Protein AF-A0A970BJQ5-F1 (afdb_monomer_lite)

Foldseek 3Di:
DPQVVPVVSVQVVLVVVCVVVVHDSVLSVLVVLQVVLLVQCCVDPQVVQKDWDDDVCCCPVPVNDDDRDRDTDIDGHDDPPDDPVNSVVVSVVSCVVVPPVPDDD

Radius of gyration: 15.43 Å; chains: 1; bounding box: 34×32×47 Å

Secondary structure (DSSP, 8-state):
--GGGSHHHHHHHHHHHHHHHTS-HHHHHHHHHHHHHHHHHHTSGGGGGEEEEHHHHHHHTT----S-----EEEEPPPTT--HHHHHHHHHHHHTTTTTS----

Sequence (105 aa):
MRLHENKLLFRQAIEFTAQEKQILTIYVEKDYWITYALYTIFKHEIGKEAIFKGGTALLKCHNLIQRFSEDIDLIVSRREGESNNQLTKQIKHRLSSVEWSIKID

Structure (mmCIF, N/CA/C/O backbone):
data_AF-A0A970BJQ5-F1
#
_entry.id   AF-A0A970BJQ5-F1
#
loop_
_atom_site.group_PDB
_atom_site.id
_atom_site.type_symbol
_atom_site.label_atom_id
_atom_site.label_alt_id
_atom_site.label_comp_id
_atom_site.label_asym_id
_atom_site.label_entity_id
_atom_site.label_seq_id
_atom_site.pdbx_PDB_ins_code
_atom_site.Cartn_x
_atom_site.Cartn_y
_atom_site.Cartn_z
_atom_site.occupancy
_atom_site.B_iso_or_equiv
_atom_site.auth_seq_id
_atom_site.auth_comp_id
_atom_site.auth_asym_id
_atom_site.auth_atom_id
_atom_site.pdbx_PDB_model_num
ATOM 1 N N . MET A 1 1 ? -7.146 -10.610 -5.144 1.00 67.06 1 MET A N 1
ATOM 2 C CA . MET A 1 1 ? -6.078 -11.552 -5.543 1.00 67.06 1 MET A CA 1
ATOM 3 C C . MET A 1 1 ? -4.806 -11.190 -4.788 1.00 67.06 1 MET A C 1
ATOM 5 O O . MET A 1 1 ? -4.495 -10.006 -4.726 1.00 67.06 1 MET A O 1
ATOM 9 N N . ARG A 1 2 ? -4.096 -12.157 -4.198 1.00 86.50 2 ARG A N 1
ATOM 10 C CA . ARG A 1 2 ? -2.807 -11.932 -3.521 1.00 86.50 2 ARG A CA 1
ATOM 11 C C . ARG A 1 2 ? -1.657 -12.337 -4.444 1.00 86.50 2 ARG A C 1
ATOM 13 O O . ARG A 1 2 ? -1.103 -13.419 -4.328 1.00 86.50 2 ARG A O 1
ATOM 20 N N . LEU A 1 3 ? -1.355 -11.479 -5.418 1.00 88.88 3 LEU A N 1
ATOM 21 C CA . LEU A 1 3 ? -0.359 -11.765 -6.461 1.00 88.88 3 LEU A CA 1
ATOM 22 C C . LEU A 1 3 ? 1.022 -12.133 -5.889 1.00 88.88 3 LEU A C 1
ATOM 24 O O . LEU A 1 3 ? 1.659 -13.049 -6.396 1.00 88.88 3 LEU A O 1
ATOM 28 N N . HIS A 1 4 ? 1.431 -11.480 -4.797 1.00 91.88 4 HIS A N 1
ATOM 29 C CA . HIS A 1 4 ? 2.701 -11.730 -4.106 1.00 91.88 4 HIS A CA 1
ATOM 30 C C . HIS A 1 4 ? 2.859 -13.149 -3.525 1.00 91.88 4 HIS A C 1
ATOM 32 O O . HIS A 1 4 ? 3.978 -13.542 -3.205 1.00 91.88 4 HIS A O 1
ATOM 38 N N . GLU A 1 5 ? 1.788 -13.942 -3.398 1.00 91.88 5 GLU A N 1
ATOM 39 C CA . GLU A 1 5 ? 1.890 -15.344 -2.957 1.00 91.88 5 GLU A CA 1
ATOM 40 C C . GLU A 1 5 ? 2.534 -16.240 -4.036 1.00 91.88 5 GLU A C 1
ATOM 42 O O . GLU A 1 5 ? 3.173 -17.240 -3.710 1.00 91.88 5 GLU A O 1
ATOM 47 N N . ASN A 1 6 ? 2.448 -15.861 -5.318 1.00 94.62 6 ASN A N 1
ATOM 48 C CA . ASN A 1 6 ? 3.167 -16.516 -6.411 1.00 94.62 6 ASN A CA 1
ATOM 49 C C . ASN A 1 6 ? 4.368 -15.657 -6.831 1.00 94.62 6 ASN A C 1
ATOM 51 O O . ASN A 1 6 ? 4.244 -14.776 -7.679 1.00 94.62 6 ASN A O 1
ATOM 55 N N . LYS A 1 7 ? 5.544 -15.933 -6.254 1.00 92.56 7 LYS A N 1
ATOM 56 C CA . LYS A 1 7 ? 6.765 -15.132 -6.464 1.00 92.56 7 LYS A CA 1
ATOM 57 C C . LYS A 1 7 ? 7.170 -14.992 -7.934 1.00 92.56 7 LYS A C 1
ATOM 59 O O . LYS A 1 7 ? 7.595 -13.914 -8.339 1.00 92.56 7 LYS A O 1
ATOM 64 N N . LEU A 1 8 ? 7.037 -16.064 -8.722 1.00 94.50 8 LEU A N 1
ATOM 65 C CA . LEU A 1 8 ? 7.397 -16.046 -10.141 1.00 94.50 8 LEU A CA 1
ATOM 66 C C . LEU A 1 8 ? 6.464 -15.117 -10.919 1.00 94.50 8 LEU A C 1
ATOM 68 O O . LEU A 1 8 ? 6.931 -14.201 -11.592 1.00 94.50 8 LEU A O 1
ATOM 72 N N . LEU A 1 9 ? 5.152 -15.316 -10.771 1.00 95.56 9 LEU A N 1
ATOM 73 C CA . LEU A 1 9 ? 4.155 -14.499 -11.460 1.00 95.56 9 LEU A CA 1
ATOM 74 C C . LEU A 1 9 ? 4.203 -13.037 -10.997 1.00 95.56 9 LEU A C 1
ATOM 76 O O . LEU A 1 9 ? 4.051 -12.132 -11.810 1.00 95.56 9 LEU A O 1
ATOM 80 N N . PHE A 1 10 ? 4.442 -12.797 -9.706 1.00 95.56 10 PHE A N 1
ATOM 81 C CA . PHE A 1 10 ? 4.583 -11.453 -9.151 1.00 95.56 10 PHE A CA 1
ATOM 82 C C . PHE A 1 10 ? 5.755 -10.703 -9.782 1.00 95.56 10 PHE A C 1
ATOM 84 O O . PHE A 1 10 ? 5.576 -9.590 -10.275 1.00 95.56 10 PHE A O 1
ATOM 91 N N . ARG A 1 11 ? 6.929 -11.343 -9.844 1.00 96.06 11 ARG A N 1
ATOM 92 C CA . ARG A 1 11 ? 8.115 -10.775 -10.488 1.00 96.06 11 ARG A CA 1
ATOM 93 C C . ARG A 1 11 ? 7.875 -10.490 -11.971 1.00 96.06 11 ARG A C 1
ATOM 95 O O . ARG A 1 11 ? 8.150 -9.384 -12.421 1.00 96.06 11 ARG A O 1
ATOM 102 N N . GLN A 1 12 ? 7.312 -11.450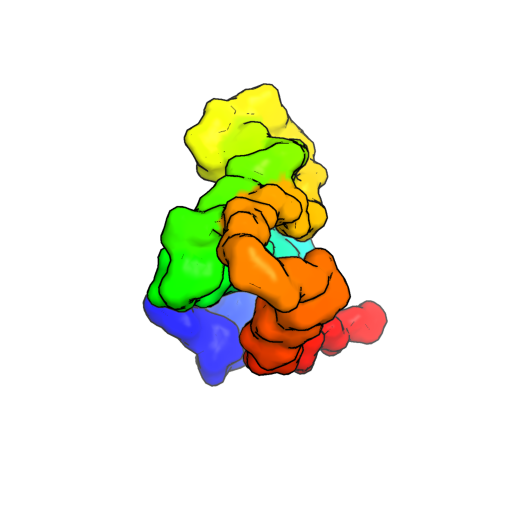 -12.704 1.00 97.50 12 GLN A N 1
ATOM 103 C CA . GLN A 1 12 ? 7.009 -11.286 -14.130 1.00 97.50 12 GLN A CA 1
ATOM 104 C C . GLN A 1 12 ? 6.016 -10.145 -14.381 1.00 97.50 12 GLN A C 1
ATOM 106 O O . GLN A 1 12 ? 6.203 -9.356 -15.304 1.00 97.50 12 GLN A O 1
ATOM 111 N N . ALA A 1 13 ? 4.983 -10.019 -13.545 1.00 97.12 13 ALA A N 1
ATOM 112 C CA . ALA A 1 13 ? 4.015 -8.934 -13.647 1.00 97.12 13 ALA A CA 1
ATOM 113 C C . ALA A 1 13 ? 4.655 -7.563 -13.375 1.00 97.12 13 ALA A C 1
ATOM 115 O O . ALA A 1 13 ? 4.347 -6.602 -14.083 1.00 97.12 13 ALA A O 1
ATOM 116 N N . ILE A 1 14 ? 5.554 -7.471 -12.386 1.00 97.56 14 ILE A N 1
ATOM 117 C CA . ILE A 1 14 ? 6.323 -6.251 -12.104 1.00 97.56 14 ILE A CA 1
ATOM 118 C C . ILE A 1 14 ? 7.192 -5.875 -13.307 1.00 97.56 14 ILE A C 1
ATOM 120 O O . ILE A 1 14 ? 7.122 -4.738 -13.765 1.00 97.56 14 ILE A O 1
ATOM 124 N N . GLU A 1 15 ? 7.979 -6.819 -13.829 1.00 98.12 15 GLU A N 1
ATOM 125 C CA . GLU A 1 15 ? 8.891 -6.599 -14.960 1.00 98.12 15 GLU A CA 1
ATOM 126 C C . GLU A 1 15 ? 8.127 -6.162 -16.220 1.00 98.12 15 GLU A C 1
ATOM 128 O O . GLU A 1 15 ? 8.459 -5.137 -16.817 1.00 98.12 15 GLU A O 1
ATOM 133 N N . PHE A 1 16 ? 7.049 -6.871 -16.571 1.00 98.25 16 PHE A N 1
ATOM 134 C CA . PHE A 1 16 ? 6.213 -6.542 -17.727 1.00 98.25 16 PHE A CA 1
ATOM 135 C C . PHE A 1 16 ? 5.568 -5.156 -17.594 1.00 98.25 16 PHE A C 1
ATOM 137 O O . PHE A 1 16 ? 5.643 -4.339 -18.510 1.00 98.25 16 PHE A O 1
ATOM 144 N N . THR A 1 17 ? 4.981 -4.856 -16.431 1.00 97.75 17 THR A N 1
ATOM 145 C CA . THR A 1 17 ? 4.327 -3.560 -16.190 1.00 97.75 17 THR A CA 1
ATOM 146 C C . THR A 1 17 ? 5.333 -2.413 -16.224 1.00 97.75 17 THR A C 1
ATOM 148 O O . THR A 1 17 ? 5.044 -1.362 -16.789 1.00 97.75 17 THR A O 1
ATOM 151 N N . ALA A 1 18 ? 6.517 -2.604 -15.638 1.00 97.94 18 ALA A N 1
ATOM 152 C CA . ALA A 1 18 ? 7.589 -1.614 -15.641 1.00 97.94 18 ALA A CA 1
ATOM 153 C C . ALA A 1 18 ? 8.054 -1.293 -17.068 1.00 97.94 18 ALA A C 1
ATOM 155 O O . ALA A 1 18 ? 8.189 -0.121 -17.419 1.00 97.94 18 ALA A O 1
ATOM 156 N N . GLN A 1 19 ? 8.216 -2.323 -17.905 1.00 98.25 19 GLN A N 1
ATOM 157 C CA . GLN A 1 19 ? 8.569 -2.173 -19.315 1.00 98.25 19 GLN A CA 1
ATOM 158 C C . GLN A 1 19 ? 7.477 -1.435 -20.104 1.00 98.25 19 GLN A C 1
ATOM 160 O O . GLN A 1 19 ? 7.777 -0.456 -20.785 1.00 98.25 19 GLN A O 1
ATOM 165 N N . GLU A 1 20 ? 6.216 -1.859 -19.984 1.00 98.31 20 GLU A N 1
ATOM 166 C CA . GLU A 1 20 ? 5.077 -1.234 -20.676 1.00 98.31 20 GLU A CA 1
ATOM 167 C C . GLU A 1 20 ? 4.873 0.231 -20.272 1.00 98.31 20 GLU A C 1
ATOM 169 O O . GLU A 1 20 ? 4.538 1.076 -21.101 1.00 98.31 20 GLU A O 1
ATOM 174 N N . LYS A 1 21 ? 5.071 0.547 -18.988 1.00 95.44 21 LYS A N 1
ATOM 175 C CA . LYS A 1 21 ? 4.905 1.901 -18.441 1.00 95.44 21 LYS A CA 1
ATOM 176 C C . LYS A 1 21 ? 6.165 2.757 -18.533 1.00 95.44 21 LYS A C 1
ATOM 178 O O . LYS A 1 21 ? 6.086 3.936 -18.208 1.00 95.44 21 LYS A O 1
ATOM 183 N N . GLN A 1 22 ? 7.291 2.186 -18.966 1.00 96.94 22 GLN A N 1
ATOM 184 C CA . GLN A 1 22 ? 8.599 2.846 -19.019 1.00 96.94 22 GLN A CA 1
AT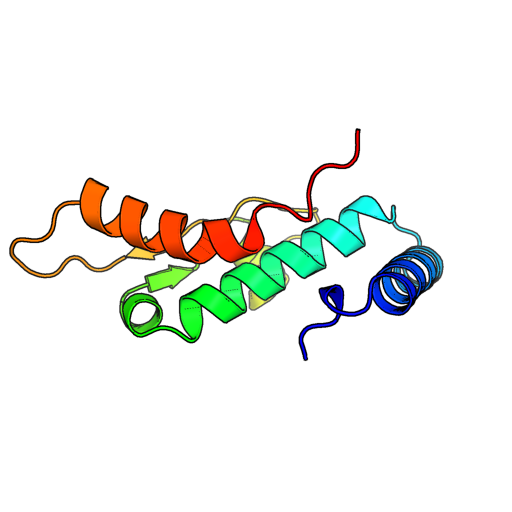OM 185 C C . GLN A 1 22 ? 9.010 3.469 -17.672 1.00 96.94 22 GLN A C 1
ATOM 187 O O . GLN A 1 22 ? 9.514 4.589 -17.608 1.00 96.94 22 GLN A O 1
ATOM 192 N N . ILE A 1 23 ? 8.793 2.735 -16.579 1.00 95.19 23 ILE A N 1
ATOM 193 C CA . ILE A 1 23 ? 9.188 3.132 -15.220 1.00 95.19 23 ILE A CA 1
ATOM 194 C C . ILE A 1 23 ? 10.045 2.045 -14.575 1.00 95.19 23 ILE A C 1
ATOM 196 O O . ILE A 1 23 ? 10.062 0.901 -15.018 1.00 95.19 23 ILE A O 1
ATOM 200 N N . LEU A 1 24 ? 10.756 2.388 -13.502 1.00 95.50 24 LEU A N 1
ATOM 201 C CA . LEU A 1 24 ? 11.549 1.410 -12.760 1.00 95.50 24 LEU A CA 1
ATOM 202 C C . LEU A 1 24 ? 10.647 0.371 -12.073 1.00 95.50 24 LEU A C 1
ATOM 204 O O . LEU A 1 24 ? 9.611 0.718 -11.500 1.00 95.50 24 LEU A O 1
ATOM 208 N N . THR A 1 25 ? 11.084 -0.891 -12.062 1.00 96.19 25 THR A N 1
ATOM 209 C CA . THR A 1 25 ? 10.391 -2.018 -11.405 1.00 96.19 25 THR A CA 1
ATOM 210 C C . THR A 1 25 ? 10.074 -1.736 -9.940 1.00 96.19 25 THR A C 1
ATOM 212 O O . THR A 1 25 ? 8.983 -2.060 -9.475 1.00 96.19 25 THR A O 1
ATOM 215 N N . ILE A 1 26 ? 10.976 -1.040 -9.242 1.00 93.81 26 ILE A N 1
ATOM 216 C CA . ILE A 1 26 ? 10.781 -0.634 -7.847 1.00 93.81 26 ILE A CA 1
ATOM 217 C C . ILE A 1 26 ? 9.535 0.239 -7.648 1.00 93.81 26 ILE A C 1
ATOM 219 O O . ILE A 1 26 ? 8.870 0.120 -6.623 1.00 93.81 26 ILE A O 1
ATOM 223 N N . TYR A 1 27 ? 9.170 1.090 -8.614 1.00 93.06 27 TYR A N 1
ATOM 224 C CA . TYR A 1 27 ? 7.964 1.914 -8.498 1.00 93.06 27 TYR A CA 1
ATOM 225 C C . TYR A 1 27 ? 6.696 1.079 -8.643 1.00 93.06 27 TYR A C 1
ATOM 227 O O . TYR A 1 27 ? 5.743 1.301 -7.903 1.00 93.06 27 TYR A O 1
ATOM 235 N N . VAL A 1 28 ? 6.698 0.091 -9.542 1.00 95.19 28 VAL A N 1
ATOM 236 C CA . VAL A 1 28 ? 5.576 -0.846 -9.703 1.00 95.19 28 VAL A CA 1
ATOM 237 C C . VAL A 1 28 ? 5.401 -1.690 -8.444 1.00 95.19 28 VAL A C 1
ATOM 239 O O . VAL A 1 28 ? 4.289 -1.833 -7.938 1.00 95.19 28 VAL A O 1
ATOM 242 N N . GLU A 1 29 ? 6.499 -2.225 -7.913 1.00 94.44 29 GLU A N 1
ATOM 243 C CA . GLU A 1 29 ? 6.468 -3.042 -6.705 1.00 94.44 29 GLU A CA 1
ATOM 244 C C . GLU A 1 29 ? 5.982 -2.242 -5.492 1.00 94.44 29 GLU A C 1
ATOM 246 O O . GLU A 1 29 ? 5.073 -2.679 -4.782 1.00 94.44 29 GLU A O 1
ATOM 251 N N . LYS A 1 30 ? 6.533 -1.044 -5.266 1.00 91.75 30 LYS A N 1
ATOM 252 C CA . LYS A 1 30 ? 6.074 -0.183 -4.173 1.00 91.75 30 LYS A CA 1
ATOM 253 C C . LYS A 1 30 ? 4.602 0.196 -4.337 1.00 91.75 30 LYS A C 1
ATOM 255 O O . LYS A 1 30 ? 3.853 0.121 -3.365 1.00 91.75 30 LYS A O 1
ATOM 260 N N . ASP A 1 31 ? 4.160 0.546 -5.548 1.00 92.75 31 ASP A N 1
ATOM 261 C CA . ASP A 1 31 ? 2.756 0.881 -5.809 1.00 92.75 31 ASP A CA 1
ATOM 262 C C . ASP A 1 31 ? 1.808 -0.286 -5.491 1.00 92.75 31 ASP A C 1
ATOM 264 O O . ASP A 1 31 ? 0.753 -0.086 -4.871 1.00 92.75 31 ASP A O 1
ATOM 268 N N . TYR A 1 32 ? 2.216 -1.513 -5.830 1.00 94.06 32 TYR A N 1
ATOM 269 C CA . TYR A 1 32 ? 1.498 -2.731 -5.467 1.00 94.06 32 TYR A CA 1
ATOM 270 C C . TYR A 1 32 ? 1.352 -2.868 -3.948 1.00 94.06 32 TYR A C 1
ATOM 272 O O . TYR A 1 32 ? 0.237 -3.057 -3.453 1.00 94.06 32 TYR A O 1
ATOM 280 N N . TRP A 1 33 ? 2.450 -2.740 -3.199 1.00 91.69 33 TRP A N 1
ATOM 281 C CA . TRP A 1 33 ? 2.435 -2.897 -1.743 1.00 91.69 33 TRP A CA 1
ATOM 282 C C . TRP A 1 33 ? 1.624 -1.813 -1.040 1.00 91.69 33 TRP A C 1
ATOM 284 O O . TRP A 1 33 ? 0.851 -2.132 -0.137 1.00 91.69 33 TRP A O 1
ATOM 294 N N . ILE A 1 34 ? 1.711 -0.560 -1.495 1.00 91.19 34 ILE A N 1
ATOM 295 C CA . ILE A 1 34 ? 0.889 0.543 -0.978 1.00 91.19 34 ILE A CA 1
ATOM 296 C C . ILE A 1 34 ? -0.594 0.240 -1.198 1.00 91.19 34 ILE A C 1
ATOM 298 O O . ILE A 1 34 ? -1.407 0.340 -0.278 1.00 91.19 34 ILE A O 1
ATOM 302 N N . THR A 1 35 ? -0.952 -0.178 -2.413 1.00 92.25 35 THR A N 1
ATOM 303 C CA . THR A 1 35 ? -2.337 -0.513 -2.766 1.00 92.25 35 THR A CA 1
ATOM 304 C C . THR A 1 35 ? -2.844 -1.706 -1.952 1.00 92.25 35 THR A C 1
ATOM 306 O O . THR A 1 35 ? -3.977 -1.695 -1.468 1.00 92.25 35 THR A O 1
ATOM 309 N N . TYR A 1 36 ? -2.004 -2.719 -1.735 1.00 92.12 36 TYR A N 1
ATOM 310 C CA . TYR A 1 36 ? -2.346 -3.883 -0.922 1.00 92.12 36 TYR A CA 1
ATOM 311 C C . TYR A 1 36 ? -2.482 -3.549 0.573 1.00 92.12 36 TYR A C 1
ATOM 313 O O . TYR A 1 36 ? -3.394 -4.054 1.236 1.00 92.12 36 TYR A O 1
ATOM 321 N N . ALA A 1 37 ? -1.629 -2.673 1.107 1.00 88.62 37 ALA A N 1
ATOM 322 C CA . ALA A 1 37 ? -1.726 -2.181 2.478 1.00 88.62 37 ALA A CA 1
ATOM 323 C C . ALA A 1 37 ? -3.032 -1.403 2.693 1.00 88.62 37 ALA A C 1
ATOM 325 O O . ALA A 1 37 ? -3.776 -1.713 3.624 1.00 88.62 37 ALA A 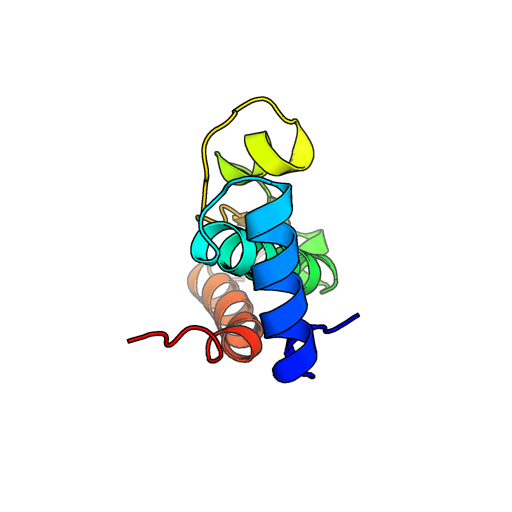O 1
ATOM 326 N N . LEU A 1 38 ? -3.364 -0.473 1.788 1.00 90.75 38 LEU A N 1
ATOM 327 C CA . LEU A 1 38 ? -4.640 0.251 1.805 1.00 90.75 38 LEU A CA 1
ATOM 328 C C . LEU A 1 38 ? -5.828 -0.717 1.749 1.00 90.75 38 LEU A C 1
ATOM 330 O O . LEU A 1 38 ? -6.722 -0.631 2.588 1.00 90.75 38 LEU A O 1
ATOM 334 N N . TYR A 1 39 ? -5.812 -1.693 0.834 1.00 91.38 39 TYR A N 1
ATOM 335 C CA . TYR A 1 39 ? -6.844 -2.733 0.771 1.00 91.38 39 TYR A CA 1
ATOM 336 C C . TYR A 1 39 ? -6.991 -3.482 2.103 1.00 91.38 39 TYR A C 1
ATOM 338 O O . TYR A 1 39 ? -8.104 -3.699 2.576 1.00 91.38 39 TYR A O 1
ATOM 346 N N . THR A 1 40 ? -5.876 -3.860 2.728 1.00 87.81 40 THR A N 1
ATOM 347 C CA . THR A 1 40 ? -5.869 -4.613 3.990 1.00 87.81 40 THR A CA 1
ATOM 348 C C . THR A 1 40 ? -6.424 -3.786 5.150 1.00 87.81 40 THR A C 1
ATOM 350 O O . THR A 1 40 ? -7.224 -4.298 5.933 1.00 87.81 40 THR A O 1
ATOM 353 N N . ILE A 1 41 ? -6.044 -2.508 5.241 1.00 86.38 41 ILE A N 1
ATOM 354 C CA . ILE A 1 41 ? -6.520 -1.573 6.269 1.00 86.38 41 ILE A CA 1
ATOM 355 C C . ILE A 1 41 ? -8.025 -1.336 6.123 1.00 86.38 41 ILE A C 1
ATOM 357 O O . ILE A 1 41 ? -8.775 -1.549 7.074 1.00 86.38 41 ILE A O 1
ATOM 361 N N . PHE A 1 42 ? -8.474 -0.942 4.928 1.00 89.00 42 PHE A N 1
ATOM 362 C CA . PHE A 1 42 ? -9.862 -0.535 4.691 1.00 89.00 42 PHE A CA 1
ATOM 363 C C . PHE A 1 42 ? -10.849 -1.703 4.605 1.00 89.00 42 PHE A C 1
ATOM 365 O O . PHE A 1 42 ? -12.054 -1.497 4.724 1.00 89.00 42 PHE A O 1
ATOM 372 N N . LYS A 1 43 ? -10.363 -2.940 4.459 1.00 89.62 43 LYS A N 1
ATOM 373 C CA . LYS A 1 43 ? -11.189 -4.148 4.590 1.00 89.62 43 LYS A CA 1
ATOM 374 C C . LYS A 1 43 ? -11.465 -4.537 6.049 1.00 89.62 43 LYS A C 1
ATOM 376 O O . LYS A 1 43 ? -12.373 -5.325 6.303 1.00 89.62 43 LYS A O 1
ATOM 381 N N . HIS A 1 44 ? -10.680 -4.039 7.002 1.00 84.50 44 HIS A N 1
ATOM 382 C CA . HIS A 1 44 ? -10.846 -4.323 8.427 1.00 84.50 44 HIS A CA 1
ATOM 383 C C . HIS A 1 44 ? -11.789 -3.306 9.092 1.00 84.50 44 HIS A C 1
ATOM 385 O O . HIS A 1 44 ? -11.951 -2.193 8.602 1.00 84.50 44 HIS A O 1
ATOM 391 N N . GLU A 1 45 ? -12.359 -3.649 10.253 1.00 82.69 45 GLU A N 1
ATOM 392 C CA . GLU A 1 45 ? -13.271 -2.764 11.001 1.00 82.69 45 GLU A CA 1
ATOM 393 C C . GLU A 1 45 ? -12.645 -1.402 11.336 1.00 82.69 45 GLU A C 1
ATOM 395 O O . GLU A 1 45 ? -13.284 -0.374 11.155 1.00 82.69 45 GLU A O 1
ATOM 400 N N . ILE A 1 46 ? -11.361 -1.381 11.713 1.00 78.62 46 ILE A N 1
ATOM 401 C CA . ILE A 1 46 ? -10.603 -0.135 11.946 1.00 78.62 46 ILE A CA 1
ATOM 402 C C . ILE A 1 46 ? -10.579 0.795 10.721 1.00 78.62 46 ILE A C 1
ATOM 404 O O . ILE A 1 46 ? -10.491 2.009 10.864 1.00 78.62 46 ILE A O 1
ATOM 408 N N . GLY A 1 47 ? -10.692 0.236 9.513 1.00 84.12 47 GLY A N 1
ATOM 409 C CA . GLY A 1 47 ?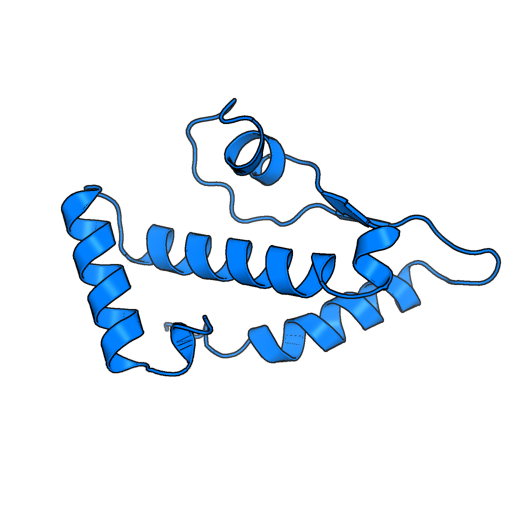 -10.778 0.987 8.269 1.00 84.12 47 GLY A CA 1
ATOM 410 C C . GLY A 1 47 ? -12.048 1.828 8.154 1.00 84.12 47 GLY A C 1
ATOM 411 O O . GLY A 1 47 ? -12.020 2.861 7.495 1.00 84.12 47 GLY A O 1
ATOM 412 N N . LYS A 1 48 ? -13.138 1.444 8.835 1.00 85.69 48 LYS A N 1
ATOM 413 C CA . LYS A 1 48 ? -14.381 2.236 8.895 1.00 85.69 48 LYS A CA 1
ATOM 414 C C . LYS A 1 48 ? -14.216 3.524 9.699 1.00 85.69 48 LYS A C 1
ATOM 416 O O . LYS A 1 48 ? -14.984 4.462 9.519 1.00 85.69 48 LYS A O 1
ATOM 421 N N . GLU A 1 49 ? -13.220 3.559 10.575 1.00 84.81 49 GLU A N 1
ATOM 422 C CA . GLU A 1 49 ? -12.875 4.715 11.402 1.00 84.81 49 GLU A CA 1
ATOM 423 C C . GLU A 1 49 ? -11.647 5.454 10.863 1.00 84.81 49 GLU A C 1
ATOM 425 O O . GLU A 1 49 ? -11.238 6.458 11.437 1.00 84.81 49 GLU A O 1
ATOM 430 N N . ALA A 1 50 ? -11.060 4.987 9.758 1.00 86.69 50 ALA A N 1
ATOM 431 C CA . ALA A 1 50 ? -9.886 5.588 9.149 1.00 86.69 50 ALA A CA 1
ATOM 432 C C . ALA A 1 50 ? -10.253 6.476 7.950 1.00 86.69 50 ALA A C 1
ATOM 434 O O . ALA A 1 50 ? -11.149 6.174 7.167 1.00 86.69 50 ALA A O 1
ATOM 435 N N . ILE A 1 51 ? -9.499 7.555 7.764 1.00 89.62 51 ILE A N 1
ATOM 436 C CA . ILE A 1 51 ? -9.553 8.450 6.610 1.00 89.62 51 ILE A CA 1
ATOM 437 C C . ILE A 1 51 ? -8.168 8.462 5.970 1.00 89.62 51 ILE A C 1
ATOM 439 O O . ILE A 1 51 ? -7.176 8.806 6.618 1.00 89.62 51 ILE A O 1
ATOM 443 N N . PHE A 1 52 ? -8.104 8.100 4.688 1.00 92.00 52 PHE A N 1
ATOM 444 C CA . PHE A 1 52 ? -6.886 8.182 3.888 1.00 92.00 52 PHE A CA 1
ATOM 445 C C . PHE A 1 52 ? -6.696 9.599 3.349 1.00 92.00 52 PHE A C 1
ATOM 447 O O . PHE A 1 52 ? -7.607 10.163 2.743 1.00 92.00 52 PHE A O 1
ATOM 454 N N . LYS A 1 53 ? -5.516 10.181 3.580 1.00 90.50 53 LYS A N 1
ATOM 455 C CA . LYS A 1 53 ? -5.183 11.550 3.168 1.00 90.50 53 LYS A CA 1
ATOM 456 C C . LYS A 1 53 ? -3.764 11.642 2.593 1.00 90.50 53 LYS A C 1
ATOM 458 O O . LYS A 1 53 ? -3.108 10.635 2.356 1.00 90.50 53 LYS A O 1
ATOM 463 N N . GLY A 1 54 ? -3.288 12.870 2.386 1.00 89.94 54 GLY A N 1
ATOM 464 C CA . GLY A 1 54 ? -1.897 13.145 2.022 1.00 89.94 54 GLY A CA 1
ATOM 465 C C . GLY A 1 54 ? -1.602 13.016 0.528 1.00 89.94 54 GLY A C 1
ATOM 466 O O . GLY A 1 54 ? -2.509 12.930 -0.302 1.00 89.94 54 GLY A O 1
ATOM 467 N N . GLY A 1 55 ? -0.313 13.032 0.181 1.00 90.12 55 GLY A N 1
ATOM 468 C CA . GLY A 1 55 ? 0.150 13.026 -1.213 1.00 90.12 55 GLY A CA 1
ATOM 469 C C . GLY A 1 55 ? -0.293 11.781 -1.978 1.00 90.12 55 GLY A C 1
ATOM 470 O O . GLY A 1 55 ? -0.765 11.876 -3.110 1.00 90.12 55 GLY A O 1
ATOM 471 N N . THR A 1 56 ? -0.245 10.621 -1.330 1.00 90.12 56 THR A N 1
ATOM 472 C CA . THR A 1 56 ? -0.635 9.350 -1.948 1.00 90.12 56 THR A CA 1
ATOM 473 C C . THR A 1 56 ? -2.143 9.275 -2.194 1.00 90.12 56 THR A C 1
ATOM 475 O O . THR A 1 56 ? -2.556 8.711 -3.204 1.00 90.12 56 THR A O 1
ATOM 478 N N . ALA A 1 57 ? -2.975 9.901 -1.350 1.00 92.44 57 ALA A N 1
ATOM 479 C CA . ALA A 1 57 ? -4.412 10.023 -1.611 1.00 92.44 57 ALA A CA 1
ATOM 480 C C . ALA A 1 57 ? -4.699 10.963 -2.793 1.00 92.44 57 ALA A C 1
ATOM 482 O O . ALA A 1 57 ? -5.522 10.641 -3.650 1.00 92.44 57 ALA A O 1
ATOM 483 N N . LEU A 1 58 ? -3.979 12.088 -2.894 1.00 92.38 58 LEU A N 1
ATOM 484 C CA . LEU A 1 58 ? -4.084 12.995 -4.045 1.00 92.38 58 LEU A CA 1
ATOM 485 C C . LEU A 1 58 ? -3.692 12.305 -5.359 1.00 92.38 58 LEU A C 1
ATOM 487 O O . LEU A 1 58 ? -4.338 12.540 -6.379 1.00 92.38 58 LEU A O 1
ATOM 491 N N . LEU A 1 59 ? -2.676 11.438 -5.331 1.00 92.00 59 LEU A N 1
ATOM 492 C CA . LEU A 1 59 ? -2.265 10.622 -6.474 1.00 92.00 59 LEU A CA 1
ATOM 493 C C . LEU A 1 59 ? -3.315 9.548 -6.809 1.00 92.00 59 LEU A C 1
ATOM 495 O O . LEU A 1 59 ? -3.849 9.537 -7.913 1.00 92.00 59 LEU A O 1
ATOM 499 N N . LYS A 1 60 ? -3.631 8.653 -5.863 1.00 89.56 60 LYS A N 1
ATOM 500 C CA . LYS A 1 60 ? -4.420 7.434 -6.125 1.00 89.56 60 LYS A CA 1
ATOM 501 C C . LYS A 1 60 ? -5.923 7.668 -6.264 1.00 89.56 60 LYS A C 1
ATOM 503 O O . LYS A 1 60 ? -6.562 6.968 -7.041 1.00 89.56 60 LYS A O 1
ATOM 508 N N . CYS A 1 61 ? -6.491 8.609 -5.511 1.00 91.81 61 CYS A N 1
ATOM 509 C CA . CYS A 1 61 ? -7.942 8.822 -5.476 1.00 91.81 61 CYS A CA 1
ATOM 510 C C . CYS A 1 61 ? -8.394 9.962 -6.391 1.00 91.81 61 CYS A C 1
ATOM 512 O O . CYS A 1 61 ? -9.526 9.948 -6.866 1.00 91.81 61 CYS A O 1
ATOM 514 N N . HIS A 1 62 ? -7.525 10.950 -6.624 1.00 90.94 62 HIS A N 1
ATOM 515 C CA . HIS A 1 62 ? -7.894 12.174 -7.338 1.00 90.94 62 HIS A CA 1
ATOM 516 C C . HIS A 1 62 ? -7.039 12.463 -8.579 1.00 90.94 62 HIS A C 1
ATOM 518 O O . HIS A 1 62 ? -7.402 13.347 -9.349 1.00 90.94 62 HIS A O 1
ATOM 524 N N . ASN A 1 63 ? -5.930 11.742 -8.792 1.00 89.12 63 ASN A N 1
ATOM 525 C CA . ASN A 1 63 ? -4.990 11.965 -9.898 1.00 89.12 63 ASN A CA 1
ATOM 526 C C . ASN A 1 63 ? -4.524 13.435 -10.029 1.00 89.12 63 ASN A C 1
ATOM 528 O O . ASN A 1 63 ? -4.313 13.943 -11.128 1.00 89.12 63 ASN A O 1
ATOM 532 N N . LEU A 1 64 ? -4.395 14.139 -8.897 1.00 90.88 64 LEU A N 1
ATOM 533 C CA . LEU A 1 64 ? -4.075 15.575 -8.852 1.00 90.88 64 LEU A CA 1
ATOM 534 C C . LEU A 1 64 ? -2.572 15.864 -8.880 1.00 90.88 64 LEU A C 1
ATOM 536 O O . LEU A 1 64 ? -2.163 17.011 -9.044 1.00 90.88 64 LEU A O 1
ATOM 540 N N . ILE A 1 65 ? -1.743 14.838 -8.693 1.00 88.19 65 ILE A N 1
ATOM 541 C CA . ILE A 1 65 ? -0.286 14.940 -8.758 1.00 88.19 65 ILE A CA 1
ATOM 542 C C . ILE A 1 65 ? 0.265 13.814 -9.632 1.00 88.19 65 ILE A C 1
ATOM 544 O O . ILE A 1 65 ? -0.290 12.722 -9.651 1.00 88.19 65 ILE A O 1
ATOM 548 N N . GLN A 1 66 ? 1.380 14.069 -10.319 1.00 81.38 66 GLN A N 1
ATOM 549 C CA . GLN A 1 66 ? 2.050 13.105 -11.206 1.00 81.38 66 GLN A CA 1
ATOM 550 C C . GLN A 1 66 ? 3.478 12.801 -10.735 1.00 81.38 66 GLN A C 1
ATOM 552 O O . GLN A 1 66 ? 4.426 12.775 -11.514 1.00 81.38 66 GLN A O 1
ATOM 557 N N . ARG A 1 67 ? 3.644 12.608 -9.425 1.00 84.69 67 ARG A N 1
ATOM 558 C CA . ARG A 1 67 ? 4.898 12.138 -8.828 1.00 84.69 67 ARG A CA 1
ATOM 559 C C . ARG A 1 67 ? 4.630 10.891 -8.007 1.00 84.69 67 ARG A C 1
A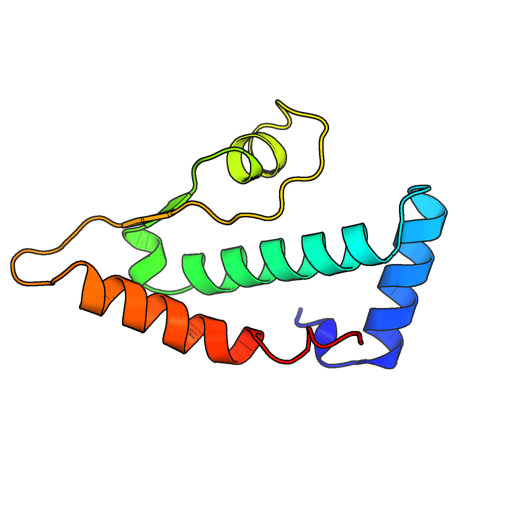TOM 561 O O . ARG A 1 67 ? 3.548 10.755 -7.437 1.00 84.69 67 ARG A O 1
ATOM 568 N N . PHE A 1 68 ? 5.628 10.024 -7.915 1.00 83.62 68 PHE A N 1
ATOM 569 C CA . PHE A 1 68 ? 5.573 8.888 -7.009 1.00 83.62 68 PHE A CA 1
ATOM 570 C C . PHE A 1 68 ? 5.457 9.374 -5.553 1.00 83.62 68 PHE A C 1
ATOM 572 O O . PHE A 1 68 ? 6.097 10.352 -5.164 1.00 83.62 68 PHE A O 1
ATOM 579 N N . SER A 1 69 ? 4.607 8.713 -4.772 1.00 85.00 69 SER A N 1
ATOM 580 C CA . SER A 1 69 ? 4.346 9.019 -3.366 1.00 85.00 69 SER A CA 1
ATOM 581 C C . SER A 1 69 ? 4.201 7.695 -2.632 1.00 85.00 69 SER A C 1
ATOM 583 O O . SER A 1 69 ? 3.291 6.927 -2.944 1.00 85.00 69 SER A O 1
ATOM 585 N N . GLU A 1 70 ? 5.130 7.405 -1.722 1.00 81.81 70 GLU A N 1
ATOM 586 C CA . GLU A 1 70 ? 5.200 6.101 -1.052 1.00 81.81 70 GLU A CA 1
ATOM 587 C C . GLU A 1 70 ? 4.507 6.049 0.306 1.00 81.81 70 GLU A C 1
ATOM 589 O O . GLU A 1 70 ? 4.075 4.981 0.738 1.00 81.81 70 GLU A O 1
ATOM 594 N N . ASP A 1 71 ? 4.355 7.199 0.959 1.00 83.88 71 ASP A N 1
ATOM 595 C CA . ASP A 1 71 ? 3.827 7.266 2.315 1.00 83.88 71 ASP A CA 1
ATOM 596 C C . ASP A 1 71 ? 2.315 7.008 2.366 1.00 83.88 71 ASP A C 1
ATOM 598 O O . ASP A 1 71 ? 1.548 7.476 1.522 1.00 83.88 71 ASP A O 1
ATOM 602 N N . ILE A 1 72 ? 1.854 6.297 3.396 1.00 88.06 72 ILE A N 1
ATOM 603 C CA . ILE A 1 72 ? 0.423 6.123 3.678 1.00 88.06 72 ILE A CA 1
ATOM 604 C C . ILE A 1 72 ? 0.056 6.983 4.886 1.00 88.06 72 ILE A C 1
ATOM 606 O O . ILE A 1 72 ? 0.317 6.617 6.031 1.00 88.06 72 ILE A O 1
ATOM 610 N N . ASP A 1 73 ? -0.599 8.113 4.626 1.00 87.94 73 ASP A N 1
ATOM 611 C CA . ASP A 1 73 ? -1.124 8.991 5.668 1.00 87.94 73 ASP A CA 1
ATOM 612 C C . ASP A 1 73 ? -2.564 8.617 6.043 1.00 87.94 73 ASP A C 1
ATOM 614 O O . ASP A 1 73 ? -3.489 8.772 5.239 1.00 87.94 73 ASP A O 1
ATOM 618 N N . LEU A 1 74 ? -2.781 8.211 7.296 1.00 87.69 74 LEU A N 1
ATOM 619 C CA . LEU A 1 74 ? -4.111 7.913 7.836 1.00 87.69 74 LEU A CA 1
ATOM 620 C C . LEU A 1 74 ? -4.446 8.820 9.020 1.00 87.69 74 LEU A C 1
ATOM 622 O O . LEU A 1 74 ? -3.602 9.096 9.871 1.00 87.69 74 LEU A O 1
ATOM 626 N N . ILE A 1 75 ? -5.707 9.233 9.097 1.00 85.12 75 ILE A N 1
ATOM 627 C CA . ILE A 1 75 ? -6.337 9.735 10.323 1.00 85.12 75 ILE A CA 1
ATOM 628 C C . ILE A 1 75 ? -7.290 8.649 10.806 1.00 85.12 75 ILE A C 1
ATOM 630 O O . ILE A 1 75 ? -8.004 8.087 9.989 1.00 85.12 75 ILE A O 1
ATOM 634 N N . VAL A 1 76 ? -7.321 8.353 12.103 1.00 82.88 76 VAL A N 1
ATOM 635 C CA . VAL A 1 76 ? -8.252 7.372 12.676 1.00 82.88 76 VAL A CA 1
ATOM 636 C C . VAL A 1 76 ? -9.086 8.059 13.747 1.00 82.88 76 VAL A C 1
ATOM 638 O O . VAL A 1 76 ? -8.531 8.664 14.667 1.00 82.88 76 VAL A O 1
ATOM 641 N N . SER A 1 77 ? -10.409 7.993 13.611 1.00 77.75 77 SER A N 1
ATOM 642 C CA . SER A 1 77 ? -11.354 8.442 14.628 1.00 77.75 77 SER A CA 1
ATOM 643 C C . SER A 1 77 ? -11.163 7.612 15.889 1.00 77.75 77 SER A C 1
ATOM 645 O O . SER A 1 77 ? -11.150 6.388 15.853 1.00 77.75 77 SER A O 1
ATOM 647 N N . ARG A 1 78 ? -10.973 8.300 17.009 1.00 71.50 78 ARG A N 1
ATOM 648 C CA . ARG A 1 78 ? -10.699 7.693 18.309 1.00 71.50 78 ARG A CA 1
ATOM 649 C C . ARG A 1 78 ? -12.015 7.437 19.036 1.00 71.50 78 ARG A C 1
ATOM 651 O O . ARG A 1 78 ? -12.805 8.369 19.185 1.00 71.50 78 ARG A O 1
ATOM 658 N N . ARG A 1 79 ? -12.227 6.225 19.552 1.00 69.75 79 ARG A N 1
ATOM 659 C CA . ARG A 1 79 ? -13.314 5.971 20.509 1.00 69.75 79 ARG A CA 1
ATOM 660 C C . ARG A 1 79 ? -12.906 6.464 21.900 1.00 69.75 79 ARG A C 1
ATOM 662 O O . ARG A 1 79 ? -11.720 6.463 22.245 1.00 69.75 79 ARG A O 1
ATOM 669 N N . GLU A 1 80 ? -13.871 6.906 22.708 1.00 68.12 80 GLU A N 1
ATOM 670 C CA . GLU A 1 80 ? -13.599 7.316 24.092 1.00 68.12 80 GLU A CA 1
ATOM 671 C C . GLU A 1 80 ? -12.867 6.194 24.850 1.00 68.12 80 GLU A C 1
ATOM 673 O O . GLU A 1 80 ? -13.316 5.051 24.883 1.00 68.12 80 GLU A O 1
ATOM 678 N N . GLY A 1 81 ? -11.704 6.519 25.427 1.00 70.19 81 GLY A N 1
ATOM 679 C CA . GLY A 1 81 ? -10.874 5.583 26.196 1.00 70.19 81 GLY A CA 1
ATOM 680 C C . GLY A 1 81 ? -9.713 4.912 25.446 1.00 70.19 81 GLY A C 1
ATOM 681 O O . GLY A 1 81 ? -8.798 4.413 26.097 1.00 70.19 81 GLY A O 1
ATOM 682 N N . GLU A 1 82 ? -9.658 4.939 24.111 1.00 71.56 82 GLU A N 1
ATOM 683 C CA . GLU A 1 82 ? -8.509 4.385 23.364 1.00 71.56 82 GLU A CA 1
ATOM 684 C C . GLU A 1 82 ? -7.319 5.346 23.387 1.00 71.56 82 GLU A C 1
ATOM 686 O O . GLU A 1 82 ? -7.521 6.540 23.520 1.00 71.56 82 GLU A O 1
ATOM 691 N N . SER A 1 83 ? -6.067 4.904 23.246 1.00 72.00 83 SER A N 1
ATOM 692 C CA . SER A 1 83 ? -4.917 5.818 23.060 1.00 72.00 83 SER A CA 1
ATOM 693 C C . SER A 1 83 ? -4.345 5.739 21.643 1.00 72.00 83 SER A C 1
ATOM 695 O O . SER A 1 83 ? -4.366 4.681 21.013 1.00 72.00 83 SER A O 1
ATOM 697 N N . ASN A 1 84 ? -3.747 6.834 21.155 1.00 68.12 84 ASN A N 1
ATOM 698 C CA . ASN A 1 84 ? -3.118 6.884 19.823 1.00 68.12 84 ASN A CA 1
ATOM 699 C C . ASN A 1 84 ? -2.073 5.768 19.623 1.00 68.12 84 ASN A C 1
ATOM 701 O O . ASN A 1 84 ? -1.941 5.209 18.531 1.00 68.12 84 ASN A O 1
ATOM 705 N N . ASN A 1 85 ? -1.365 5.394 20.692 1.00 72.31 85 ASN A N 1
ATOM 706 C CA . ASN A 1 85 ? -0.365 4.328 20.663 1.00 72.31 85 ASN A CA 1
ATOM 707 C C . ASN A 1 85 ? -0.991 2.942 20.455 1.00 72.31 85 ASN A C 1
ATOM 709 O O . ASN A 1 85 ? -0.413 2.112 19.755 1.00 72.31 85 ASN A O 1
ATOM 713 N N . GLN A 1 86 ? -2.174 2.685 21.022 1.00 71.50 86 GLN A N 1
ATOM 714 C CA . GLN A 1 86 ? -2.892 1.421 20.832 1.00 71.50 86 GLN A CA 1
ATOM 715 C C . GLN A 1 86 ? -3.375 1.273 19.386 1.00 71.50 86 GLN A C 1
ATOM 717 O O . GLN A 1 86 ? -3.144 0.227 18.783 1.00 71.50 86 GLN A O 1
ATOM 722 N N . LEU A 1 87 ? -3.966 2.324 18.808 1.00 71.06 87 LEU A N 1
ATOM 723 C CA . LEU A 1 87 ? -4.424 2.333 17.411 1.00 71.06 87 LEU A CA 1
ATOM 724 C C . LEU A 1 87 ? -3.257 2.130 16.437 1.00 71.06 87 LEU A C 1
ATOM 726 O O . LEU A 1 87 ? -3.301 1.256 15.570 1.00 71.06 87 LEU A O 1
ATOM 730 N N . THR A 1 88 ? -2.158 2.859 16.651 1.00 70.69 88 THR A N 1
ATOM 731 C CA . THR A 1 88 ? -0.932 2.708 15.855 1.00 70.69 88 THR A CA 1
ATOM 732 C C . THR A 1 88 ? -0.381 1.284 15.945 1.00 70.69 88 THR A C 1
ATOM 734 O O . THR A 1 88 ? 0.022 0.709 14.935 1.00 70.69 88 THR A O 1
ATOM 737 N N . LYS A 1 89 ? -0.391 0.676 17.139 1.00 75.00 89 LYS A N 1
ATOM 738 C CA . LYS A 1 89 ? 0.072 -0.703 17.343 1.00 75.00 89 LYS A CA 1
ATOM 739 C C . LYS A 1 89 ? -0.819 -1.724 16.634 1.00 75.00 89 LYS A C 1
ATOM 741 O O . LYS A 1 89 ? -0.285 -2.669 16.063 1.00 75.00 89 LYS A O 1
ATOM 746 N N . GLN A 1 90 ? -2.140 -1.537 16.630 1.00 73.56 90 GLN A N 1
ATOM 747 C CA . GLN A 1 90 ? -3.070 -2.417 15.913 1.00 73.56 90 GLN A CA 1
ATOM 748 C C . GLN A 1 90 ? -2.841 -2.369 14.399 1.00 73.56 90 GLN A C 1
ATOM 750 O O . GLN A 1 90 ? -2.730 -3.419 13.766 1.00 73.56 90 GLN A O 1
ATOM 755 N N . ILE A 1 91 ? -2.702 -1.165 13.832 1.00 74.06 91 ILE A N 1
ATOM 756 C CA . ILE A 1 91 ? -2.418 -0.982 12.401 1.00 74.06 91 ILE A CA 1
ATOM 757 C C . ILE A 1 91 ? -1.072 -1.618 12.051 1.00 74.06 91 ILE A C 1
ATOM 759 O O . ILE A 1 91 ? -1.013 -2.453 11.151 1.00 74.06 91 ILE A O 1
ATOM 763 N N . LYS A 1 92 ? -0.011 -1.311 12.809 1.00 73.06 92 LYS A N 1
ATOM 764 C CA . LYS A 1 92 ? 1.322 -1.889 12.585 1.00 73.06 92 LYS A CA 1
ATOM 765 C C . LYS A 1 92 ? 1.332 -3.409 12.709 1.00 73.06 92 LYS A C 1
ATOM 767 O O . LYS A 1 92 ? 1.872 -4.067 11.840 1.00 73.06 92 LYS A O 1
ATOM 772 N N . HIS A 1 93 ? 0.691 -3.986 13.724 1.00 73.38 93 HIS A N 1
ATOM 773 C CA . HIS A 1 93 ? 0.622 -5.442 13.892 1.00 73.38 93 HIS A CA 1
ATOM 774 C C . HIS A 1 93 ? -0.109 -6.147 12.736 1.00 73.38 93 HIS A C 1
ATOM 776 O O . HIS A 1 93 ? 0.205 -7.281 12.383 1.00 73.38 93 HIS A O 1
ATOM 782 N N . ARG A 1 94 ? -1.098 -5.493 12.121 1.00 70.31 94 ARG A N 1
ATOM 783 C CA . ARG A 1 94 ? -1.774 -6.041 10.938 1.00 70.31 94 ARG A CA 1
ATOM 784 C C . ARG A 1 94 ? -0.917 -5.884 9.688 1.00 70.31 94 ARG A C 1
ATOM 786 O O . ARG A 1 94 ? -0.806 -6.831 8.912 1.00 70.31 94 ARG A O 1
ATOM 793 N N . LEU A 1 95 ? -0.269 -4.734 9.529 1.00 65.94 95 LEU A N 1
ATOM 794 C CA . LEU A 1 95 ? 0.675 -4.490 8.442 1.00 65.94 95 LEU A CA 1
ATOM 795 C C . LEU A 1 95 ? 1.960 -5.315 8.578 1.00 65.94 95 LEU A C 1
ATOM 797 O O . LEU A 1 95 ? 2.564 -5.621 7.562 1.00 65.94 95 LEU A O 1
ATOM 801 N N . SER A 1 96 ? 2.335 -5.793 9.767 1.00 61.78 96 SER A N 1
ATOM 802 C CA . SER A 1 96 ? 3.528 -6.631 9.936 1.00 61.78 96 SER A CA 1
ATOM 803 C C . SER A 1 96 ? 3.398 -8.004 9.270 1.00 61.78 96 SER A C 1
ATOM 805 O O . SER A 1 96 ? 4.399 -8.655 8.992 1.00 61.78 96 SER A O 1
ATOM 807 N N . SER A 1 97 ? 2.168 -8.435 8.957 1.00 54.38 97 SER A N 1
ATOM 808 C CA . SER A 1 97 ? 1.919 -9.590 8.077 1.00 54.38 97 SER A CA 1
ATOM 809 C C . SER A 1 97 ? 2.213 -9.307 6.593 1.00 54.38 97 SER A C 1
ATOM 811 O O . SER A 1 97 ? 2.339 -10.235 5.800 1.00 54.38 97 SER A O 1
ATOM 813 N N . VAL A 1 98 ? 2.343 -8.027 6.233 1.00 56.78 98 VAL A N 1
ATOM 814 C CA . VAL A 1 98 ? 2.707 -7.501 4.909 1.00 56.78 98 VAL A CA 1
ATOM 815 C C . VAL A 1 98 ? 4.202 -7.128 4.852 1.00 56.78 98 VAL A C 1
ATOM 817 O O . VAL A 1 98 ? 4.807 -7.195 3.788 1.00 56.78 98 VAL A O 1
ATOM 820 N N . GLU A 1 99 ? 4.825 -6.800 5.992 1.00 48.06 99 GLU A N 1
ATOM 821 C CA . GLU A 1 99 ? 6.145 -6.140 6.083 1.00 48.06 99 GLU A CA 1
ATOM 822 C C . GLU A 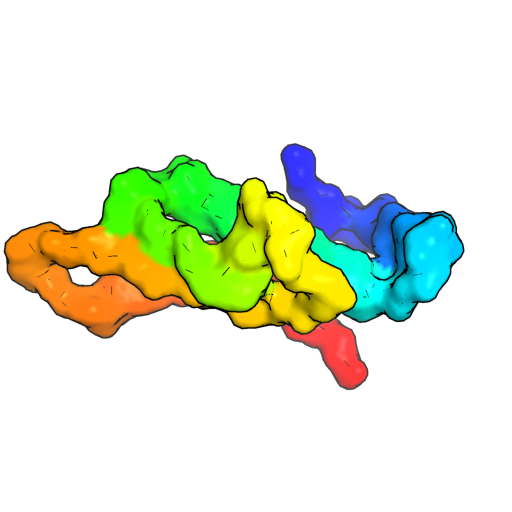1 99 ? 7.385 -6.919 5.597 1.00 48.06 99 GLU A C 1
ATOM 824 O O . GLU A 1 99 ? 8.459 -6.333 5.581 1.00 48.06 99 GLU A O 1
ATOM 829 N N . TRP A 1 100 ? 7.322 -8.183 5.168 1.00 49.34 100 TRP A N 1
ATOM 830 C CA . TRP A 1 100 ? 8.562 -8.971 4.973 1.00 49.34 100 TRP A CA 1
ATOM 831 C C . TRP A 1 100 ? 8.838 -9.522 3.573 1.00 49.34 100 TRP A C 1
ATOM 833 O O . TRP A 1 100 ? 9.803 -10.261 3.398 1.00 49.34 100 TRP A O 1
ATOM 843 N N . SER A 1 101 ? 8.076 -9.124 2.551 1.00 41.28 101 SER A N 1
ATOM 844 C CA . SER A 1 101 ? 8.536 -9.308 1.158 1.00 41.28 101 SER A CA 1
ATOM 845 C C . SER A 1 101 ? 9.368 -8.127 0.640 1.00 41.28 101 SER A C 1
ATOM 847 O O . SER A 1 101 ? 9.963 -8.230 -0.424 1.00 41.28 101 SER A O 1
ATOM 849 N N . ILE A 1 102 ? 9.474 -7.043 1.421 1.00 43.94 102 ILE A N 1
ATOM 850 C CA . ILE A 1 102 ? 10.304 -5.867 1.132 1.00 43.94 102 ILE A CA 1
ATOM 851 C C . ILE A 1 102 ? 11.609 -5.978 1.934 1.00 43.94 102 ILE A C 1
ATOM 853 O O . ILE A 1 102 ? 11.847 -5.276 2.912 1.00 43.94 102 ILE A O 1
ATOM 857 N N . LYS A 1 103 ? 12.453 -6.922 1.529 1.00 31.39 103 LYS A N 1
ATOM 858 C CA . LYS A 1 103 ? 13.903 -6.838 1.712 1.00 31.39 103 LYS A CA 1
ATOM 859 C C . LYS A 1 103 ? 14.512 -7.160 0.358 1.00 31.39 103 LYS A C 1
ATOM 861 O O . LYS A 1 103 ? 14.720 -8.323 0.031 1.00 31.39 103 LYS A O 1
ATOM 866 N N . ILE A 1 104 ? 14.675 -6.121 -0.448 1.00 29.81 104 ILE A N 1
ATOM 867 C CA . ILE A 1 104 ? 15.622 -6.122 -1.557 1.00 29.81 104 ILE A CA 1
ATOM 868 C C . ILE A 1 104 ? 16.853 -5.420 -0.986 1.00 29.81 104 ILE A C 1
ATOM 870 O O . ILE A 1 104 ? 16.691 -4.363 -0.372 1.00 29.81 104 ILE A O 1
ATOM 874 N N . ASP A 1 105 ? 18.004 -6.087 -1.077 1.00 35.09 105 ASP A N 1
ATOM 875 C CA . ASP A 1 105 ? 19.303 -5.631 -0.560 1.00 35.09 105 ASP A CA 1
ATOM 876 C C . ASP A 1 105 ? 19.665 -4.195 -0.981 1.00 35.09 105 ASP A C 1
ATOM 878 O O . ASP A 1 105 ? 19.301 -3.790 -2.113 1.00 35.09 105 ASP A O 1
#

pLDDT: mean 82.78, std 15.28, range [29.81, 98.31]